Protein AF-A0A9D7Y7W2-F1 (afdb_monomer_lite)

Foldseek 3Di:
DPPVVVVVVVVPPPPDPDPPVVVVVVVVVPDDQPPPPDDPPQPPDDDPDSDGLVPDALVRLLVVLVVCLVVVVLVSSLNSLSVSCVVVVNDDALVSLQSNLLSCLQVVVQVSSLVSLVCCLPVVLQQPLVCQVPDPSCPSNCPPPCNVVSSVSSPVSVVVVVVVVVVVVPPPPDDD

pLDDT: mean 75.77, std 24.52, range [31.77, 98.38]

Secondary structure (DSSP, 8-state):
--SHHHHHHHTSS--STTTHHHHHHHHHHH-PPP-------TT---SSS---GGG--HHHHHHHHHHHHHTT-HHHHHHHHHHHHHHTTT---HHHHHHHHHHHHHTT-HHHHHHHHHHHHHTS----HHHHHT-GGGGGGTTSHHHHHHHHHHHHHHHHHHHHHHHHHTS-S---

Structure (mmCIF, N/CA/C/O backbone):
data_AF-A0A9D7Y7W2-F1
#
_entry.id   AF-A0A9D7Y7W2-F1
#
loop_
_atom_site.group_PDB
_atom_site.id
_atom_site.type_symbol
_atom_site.label_atom_id
_atom_site.label_alt_id
_atom_site.label_comp_id
_atom_site.label_asym_id
_atom_site.label_entity_id
_atom_site.label_seq_id
_atom_site.pdbx_PDB_ins_code
_atom_site.Cartn_x
_atom_site.Cartn_y
_atom_site.Cartn_z
_atom_site.occupancy
_atom_site.B_iso_or_equiv
_atom_site.auth_seq_id
_atom_site.auth_comp_id
_atom_site.auth_asym_id
_atom_site.auth_atom_id
_atom_site.pdbx_PDB_model_num
ATOM 1 N N . MET A 1 1 ? -19.500 -42.768 21.688 1.00 55.09 1 MET A N 1
ATOM 2 C CA . MET A 1 1 ? -20.021 -41.492 22.238 1.00 55.09 1 MET A CA 1
ATOM 3 C C . MET A 1 1 ? -19.070 -40.795 23.234 1.00 55.09 1 MET A C 1
ATOM 5 O O . MET A 1 1 ? -19.532 -40.032 24.068 1.00 55.09 1 MET A O 1
ATOM 9 N N . LYS A 1 2 ? -17.741 -41.000 23.143 1.00 47.97 2 LYS A N 1
ATOM 10 C CA . LYS A 1 2 ? -16.735 -40.302 23.980 1.00 47.97 2 LYS A CA 1
ATOM 11 C C . LYS A 1 2 ? -15.786 -39.384 23.188 1.00 47.97 2 LYS A C 1
ATOM 13 O O . LYS A 1 2 ? -15.006 -38.661 23.787 1.00 47.97 2 LYS A O 1
ATOM 18 N N . THR A 1 3 ? -15.891 -39.355 21.859 1.00 45.31 3 THR A N 1
ATOM 19 C CA . THR A 1 3 ? -14.976 -38.582 20.998 1.00 45.31 3 THR A CA 1
ATOM 20 C C . THR A 1 3 ? -15.481 -37.167 20.694 1.00 45.31 3 THR A C 1
ATOM 22 O O . THR A 1 3 ? -14.676 -36.264 20.503 1.00 45.31 3 THR A O 1
ATOM 25 N N . LEU A 1 4 ? -16.800 -36.924 20.729 1.00 41.62 4 LEU A N 1
ATOM 26 C CA . LEU A 1 4 ? -17.350 -35.581 20.485 1.00 41.62 4 LEU A CA 1
ATOM 27 C C . LEU A 1 4 ? -17.162 -34.605 21.660 1.00 41.62 4 LEU A C 1
ATOM 29 O O . LEU A 1 4 ? -17.208 -33.398 21.448 1.00 41.62 4 LEU A O 1
ATOM 33 N N . LEU A 1 5 ? -16.899 -35.091 22.879 1.00 41.06 5 LEU A N 1
ATOM 34 C CA . LEU A 1 5 ? -16.734 -34.217 24.047 1.00 41.06 5 LEU A CA 1
ATOM 35 C C . LEU A 1 5 ? -15.344 -33.551 24.114 1.00 41.06 5 LEU A C 1
ATOM 37 O O . LEU A 1 5 ? -15.194 -32.502 24.730 1.00 41.06 5 LEU A O 1
ATOM 41 N N . ILE A 1 6 ? -14.332 -34.121 23.447 1.00 43.28 6 ILE A N 1
ATOM 42 C CA . ILE A 1 6 ? -12.951 -33.596 23.452 1.00 43.28 6 ILE A CA 1
ATOM 43 C C . ILE A 1 6 ? -12.782 -32.433 22.459 1.00 43.28 6 ILE A C 1
ATOM 45 O O . ILE A 1 6 ? -11.954 -31.546 22.666 1.00 43.28 6 ILE A O 1
ATOM 49 N N . ILE A 1 7 ? -13.600 -32.384 21.404 1.00 42.84 7 ILE A N 1
ATOM 50 C CA . ILE A 1 7 ? -13.532 -31.305 20.407 1.00 42.84 7 ILE A CA 1
ATOM 51 C C . ILE A 1 7 ? -14.179 -30.020 20.947 1.00 42.84 7 ILE A C 1
ATOM 53 O O . ILE A 1 7 ? -13.675 -28.929 20.697 1.00 42.84 7 ILE A O 1
ATOM 57 N N . VAL A 1 8 ? -15.233 -30.130 21.762 1.00 42.94 8 VAL A N 1
ATOM 58 C CA . VAL A 1 8 ? -15.934 -28.953 22.305 1.00 42.94 8 VAL A CA 1
ATOM 59 C C . VAL A 1 8 ? -15.153 -28.282 23.447 1.00 42.94 8 VAL A C 1
ATOM 61 O O . VAL A 1 8 ? -15.210 -27.063 23.584 1.00 42.94 8 VAL A O 1
ATOM 64 N N . LEU A 1 9 ? -14.335 -29.021 24.209 1.00 38.34 9 LEU A N 1
ATOM 65 C CA . LEU A 1 9 ? -13.496 -28.422 25.261 1.00 38.34 9 LEU A CA 1
ATOM 66 C C . LEU A 1 9 ? -12.268 -27.659 24.730 1.00 38.34 9 LEU A C 1
ATOM 68 O O . LEU A 1 9 ? -11.826 -26.715 25.380 1.00 38.34 9 LEU A O 1
ATOM 72 N N . ASN A 1 10 ? -11.755 -27.985 23.539 1.00 38.41 10 ASN A N 1
ATOM 73 C CA . ASN A 1 10 ? -10.641 -27.235 22.936 1.00 38.41 10 ASN A CA 1
ATOM 74 C C . ASN A 1 10 ? -11.064 -25.891 22.315 1.00 38.41 10 ASN A C 1
ATOM 76 O O . ASN A 1 10 ? -10.216 -25.040 22.060 1.00 38.41 10 ASN A O 1
ATOM 80 N N . LEU A 1 11 ? -12.365 -25.666 22.113 1.00 42.09 11 LEU A N 1
ATOM 81 C CA . LEU A 1 11 ? -12.904 -24.403 21.598 1.00 42.09 11 LEU A CA 1
ATOM 82 C C . LEU A 1 11 ? -13.224 -23.372 22.695 1.00 42.09 11 LEU A C 1
ATOM 84 O O . LEU A 1 11 ? -13.474 -22.215 22.373 1.00 42.09 11 LEU A O 1
ATOM 88 N N . LEU A 1 12 ? -13.165 -23.751 23.977 1.00 39.34 12 LEU A N 1
ATOM 89 C CA . LEU A 1 12 ? -13.544 -22.885 25.105 1.00 39.34 12 LEU A CA 1
ATOM 90 C C . LEU A 1 12 ? -12.370 -22.372 25.961 1.00 39.34 12 LEU A C 1
ATOM 92 O O . LEU A 1 12 ? -12.602 -21.626 26.905 1.00 39.34 12 LEU A O 1
ATOM 96 N N . ILE A 1 13 ? -11.114 -22.694 25.623 1.00 40.75 13 ILE A N 1
ATOM 97 C CA . ILE A 1 13 ? -9.929 -22.162 26.337 1.00 40.75 13 ILE A CA 1
ATOM 98 C C . ILE A 1 13 ? -9.235 -21.021 25.558 1.00 40.75 13 ILE A C 1
ATOM 100 O O . ILE A 1 13 ? -8.407 -20.300 26.107 1.00 40.75 13 ILE A O 1
ATOM 104 N N . TYR A 1 14 ? -9.627 -20.748 24.309 1.00 36.97 14 TYR A N 1
ATOM 105 C CA . TYR A 1 14 ? -9.029 -19.672 23.498 1.00 36.97 14 TYR A CA 1
ATOM 106 C C . TYR A 1 14 ? -9.721 -18.303 23.614 1.00 36.97 14 TYR A C 1
ATOM 108 O O . TYR A 1 14 ? -9.550 -17.434 22.760 1.00 36.97 14 TYR A O 1
ATOM 116 N N . THR A 1 15 ? -10.451 -18.064 24.702 1.00 49.41 15 THR A N 1
ATOM 117 C CA . THR A 1 15 ? -10.868 -16.717 25.111 1.00 49.41 15 THR A CA 1
ATOM 118 C C . THR A 1 15 ? -10.032 -16.257 26.300 1.00 49.41 15 THR A C 1
ATOM 120 O O . THR A 1 15 ? -10.498 -16.208 27.435 1.00 49.41 15 THR A O 1
ATOM 123 N N . SER A 1 16 ? -8.777 -15.894 26.041 1.00 36.03 16 SER A N 1
ATOM 124 C CA . SER A 1 16 ? -8.040 -14.970 26.901 1.00 36.03 16 SER A CA 1
ATOM 125 C C . SER A 1 16 ? -7.268 -13.981 26.028 1.00 36.03 16 SER A C 1
ATOM 127 O O . SER A 1 16 ? -6.748 -14.301 24.957 1.00 36.03 16 SER A O 1
ATOM 129 N N . ALA A 1 17 ? -7.324 -12.717 26.426 1.00 41.84 17 ALA A N 1
ATOM 130 C CA . ALA A 1 17 ? -6.912 -11.568 25.642 1.00 41.84 17 ALA A CA 1
ATOM 131 C C . ALA A 1 17 ? -5.411 -11.609 25.295 1.00 41.84 17 ALA A C 1
ATOM 133 O O . ALA A 1 17 ? -4.574 -11.287 26.128 1.00 41.84 17 ALA A O 1
ATOM 134 N N . SER A 1 18 ? -5.070 -12.017 24.066 1.00 42.09 18 SER A N 1
ATOM 135 C CA . SER A 1 18 ? -3.760 -11.790 23.401 1.00 42.09 18 SER A CA 1
ATOM 136 C C . SER A 1 18 ? -3.658 -12.396 21.984 1.00 42.09 18 SER A C 1
ATOM 138 O O . SER A 1 18 ? -2.740 -12.062 21.235 1.00 42.09 18 SER A O 1
ATOM 140 N N . GLY A 1 19 ? -4.612 -13.234 21.559 1.00 34.09 19 GLY A N 1
ATOM 141 C CA . GLY A 1 19 ? -4.511 -14.052 20.335 1.00 34.09 19 GLY A CA 1
ATOM 142 C C . GLY A 1 19 ? -4.548 -13.349 18.966 1.00 34.09 19 GLY A C 1
ATOM 143 O O . GLY A 1 19 ? -4.343 -14.007 17.953 1.00 34.09 19 GLY A O 1
ATOM 144 N N . GLN A 1 20 ? -4.777 -12.035 18.883 1.00 40.31 20 GLN A N 1
ATOM 145 C CA . GLN A 1 20 ? -4.837 -11.322 17.589 1.00 40.31 20 GLN A CA 1
ATOM 146 C C . GLN A 1 20 ? -3.447 -10.891 17.075 1.00 40.31 20 GLN A C 1
ATOM 148 O O . GLN A 1 20 ? -3.266 -10.668 15.881 1.00 40.31 20 GLN A O 1
ATOM 153 N N . HIS A 1 21 ? -2.440 -10.809 17.954 1.00 35.88 21 HIS A N 1
ATOM 154 C CA . HIS A 1 21 ? -1.089 -10.364 17.585 1.00 35.88 21 HIS A CA 1
ATOM 155 C C . HIS A 1 21 ? -0.239 -11.495 16.962 1.00 35.88 21 HIS A C 1
ATOM 157 O O . HIS A 1 21 ? 0.689 -11.216 16.204 1.00 35.88 21 HIS A O 1
ATOM 163 N N . SER A 1 22 ? -0.554 -12.768 17.247 1.00 38.03 22 SER A N 1
ATOM 164 C CA . SER A 1 22 ? 0.224 -13.924 16.767 1.00 38.03 22 SER A CA 1
ATOM 165 C C . SER A 1 22 ? -0.183 -14.401 15.371 1.00 38.03 22 SER A C 1
ATOM 167 O O . SER A 1 22 ? 0.685 -14.790 14.593 1.00 38.03 22 SER A O 1
ATOM 169 N N . LEU A 1 23 ? -1.468 -14.312 15.009 1.00 37.72 23 LEU A N 1
ATOM 170 C CA . LEU A 1 23 ? -1.944 -14.699 13.674 1.00 37.72 23 LEU A CA 1
ATOM 171 C C . LEU 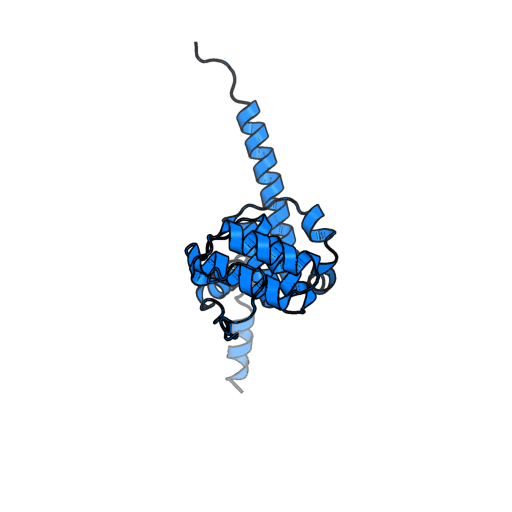A 1 23 ? -1.336 -13.814 12.585 1.00 37.72 23 LEU A C 1
ATOM 173 O O . LEU A 1 23 ? -0.927 -14.302 11.535 1.00 37.72 23 LEU A O 1
ATOM 177 N N . TYR A 1 24 ? -1.211 -12.520 12.871 1.00 35.06 24 TYR A N 1
ATOM 178 C CA . TYR A 1 24 ? -0.641 -11.566 11.936 1.00 35.06 24 TYR A CA 1
ATOM 179 C C . TYR A 1 24 ? 0.882 -11.726 11.790 1.00 35.06 24 TYR A C 1
ATOM 181 O O . TYR A 1 24 ? 1.394 -11.729 10.676 1.00 35.06 24 TYR A O 1
ATOM 189 N N . ARG A 1 25 ? 1.616 -11.955 12.889 1.00 35.19 25 ARG A N 1
ATOM 190 C CA . ARG A 1 25 ? 3.071 -12.180 12.833 1.00 35.19 25 ARG A CA 1
ATOM 191 C C . ARG A 1 25 ? 3.421 -13.471 12.070 1.00 35.19 25 ARG A C 1
ATOM 193 O O . ARG A 1 25 ? 4.278 -13.443 11.195 1.00 35.19 25 ARG A O 1
ATOM 200 N N . ASN A 1 26 ? 2.661 -14.548 12.296 1.00 35.22 26 ASN A N 1
ATOM 201 C CA . ASN A 1 26 ? 2.799 -15.804 11.546 1.00 35.22 26 ASN A CA 1
ATOM 202 C C . ASN A 1 26 ? 2.427 -15.664 10.059 1.00 35.22 26 ASN A C 1
ATOM 204 O O . ASN A 1 26 ? 3.011 -16.345 9.215 1.00 35.22 26 ASN A O 1
ATOM 208 N N . TYR A 1 27 ? 1.484 -14.777 9.718 1.00 37.22 27 TYR A N 1
ATOM 209 C CA . TYR A 1 27 ? 1.165 -14.464 8.325 1.00 37.22 27 TYR A CA 1
ATOM 210 C C . TYR A 1 27 ? 2.351 -13.794 7.624 1.00 37.22 27 TYR A C 1
ATOM 212 O O . TYR A 1 27 ? 2.712 -14.226 6.542 1.00 37.22 27 TYR A O 1
ATOM 220 N N . ILE A 1 28 ? 3.020 -12.815 8.246 1.00 37.81 28 ILE A N 1
ATOM 221 C CA . ILE A 1 28 ? 4.173 -12.115 7.644 1.00 37.81 28 ILE A CA 1
ATOM 222 C C . ILE A 1 28 ? 5.394 -13.032 7.466 1.00 37.81 28 ILE A C 1
ATOM 224 O O . ILE A 1 28 ? 6.084 -12.925 6.451 1.00 37.81 28 ILE A O 1
ATOM 228 N N . ASP A 1 29 ? 5.622 -13.964 8.394 1.00 36.09 29 ASP A N 1
ATOM 229 C CA . ASP A 1 29 ? 6.775 -14.876 8.362 1.00 36.09 29 ASP A CA 1
ATOM 230 C C . ASP A 1 29 ? 6.619 -16.038 7.355 1.00 36.09 29 ASP A C 1
ATOM 232 O O . ASP A 1 29 ? 7.606 -16.665 6.967 1.00 36.09 29 ASP A O 1
ATOM 236 N N . THR A 1 30 ? 5.400 -16.320 6.876 1.00 31.77 30 THR A N 1
ATOM 237 C CA . THR A 1 30 ? 5.120 -17.419 5.926 1.00 31.77 30 THR A CA 1
ATOM 238 C C . THR A 1 30 ? 5.044 -16.984 4.459 1.00 31.77 30 THR A C 1
ATOM 240 O O . THR A 1 30 ? 5.050 -17.834 3.562 1.00 31.77 30 THR A O 1
ATOM 243 N N . ILE A 1 31 ? 5.041 -15.677 4.173 1.00 37.09 31 ILE A N 1
ATOM 244 C CA . ILE A 1 31 ? 4.962 -15.166 2.798 1.00 37.09 31 ILE A CA 1
ATOM 245 C C . ILE A 1 31 ? 6.356 -15.154 2.170 1.00 37.09 31 ILE A C 1
ATOM 247 O O . ILE A 1 31 ? 7.153 -14.232 2.361 1.00 37.09 31 ILE A O 1
ATOM 251 N N . LYS A 1 32 ? 6.645 -16.169 1.349 1.00 33.34 32 LYS A N 1
ATOM 252 C CA . LYS A 1 32 ? 7.726 -16.072 0.358 1.00 33.34 32 LYS A CA 1
ATOM 253 C C . LYS A 1 32 ? 7.461 -14.817 -0.495 1.00 33.34 32 LYS A C 1
ATOM 255 O O . LYS A 1 32 ? 6.306 -14.610 -0.879 1.00 33.34 32 LYS A O 1
ATOM 260 N N . PRO A 1 33 ? 8.467 -13.961 -0.774 1.00 39.28 33 PRO A N 1
ATOM 261 C CA . PRO A 1 33 ? 8.273 -12.772 -1.603 1.00 39.28 33 PRO A CA 1
ATOM 262 C C . PRO A 1 33 ? 7.547 -13.169 -2.888 1.00 39.28 33 PRO A C 1
ATOM 264 O O . PRO A 1 33 ? 7.907 -14.184 -3.484 1.00 39.28 33 PRO A O 1
ATOM 267 N N . TYR A 1 34 ? 6.504 -12.411 -3.257 1.00 36.19 34 TYR A N 1
ATOM 268 C CA . TYR A 1 34 ? 5.660 -12.727 -4.410 1.00 36.19 34 TYR A CA 1
ATOM 269 C C . TYR A 1 34 ? 6.561 -13.057 -5.606 1.00 36.19 34 TYR A C 1
ATOM 271 O O . TYR A 1 34 ? 7.338 -12.187 -6.021 1.00 36.19 34 TYR A O 1
ATOM 279 N N . PRO A 1 35 ? 6.527 -14.298 -6.130 1.00 37.06 35 PRO A N 1
ATOM 280 C CA . PRO A 1 35 ? 7.289 -14.623 -7.312 1.00 37.06 35 PRO A CA 1
ATOM 281 C C . PRO A 1 35 ? 6.696 -13.782 -8.432 1.00 37.06 35 PRO A C 1
ATOM 283 O O . PRO A 1 35 ? 5.529 -13.921 -8.790 1.00 37.06 35 PRO A O 1
ATOM 286 N N . TYR A 1 36 ? 7.502 -12.854 -8.925 1.00 38.22 36 TYR A N 1
ATOM 287 C CA . TYR A 1 36 ? 7.240 -12.103 -10.135 1.00 38.22 36 TYR A CA 1
ATOM 288 C C . TYR A 1 36 ? 6.782 -13.081 -11.237 1.00 38.22 36 TYR A C 1
ATOM 290 O O . TYR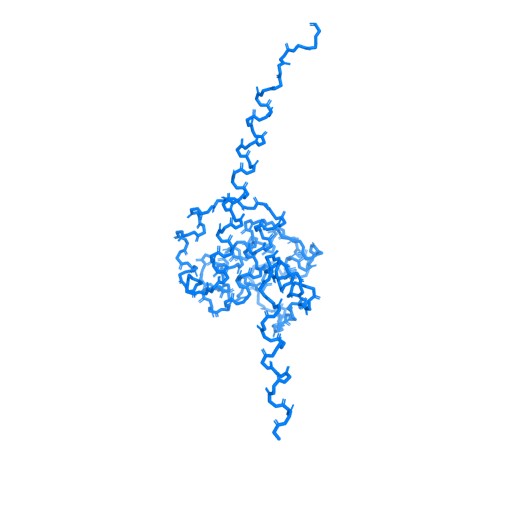 A 1 36 ? 7.572 -13.889 -11.714 1.00 38.22 36 TYR A O 1
ATOM 298 N N . LYS A 1 37 ? 5.480 -13.075 -11.569 1.00 37.09 37 LYS A N 1
ATOM 299 C CA . LYS A 1 37 ? 4.867 -13.974 -12.571 1.00 37.09 37 LYS A CA 1
ATOM 300 C C . LYS A 1 37 ? 4.910 -13.412 -13.996 1.00 37.09 37 LYS A C 1
ATOM 302 O O . LYS A 1 37 ? 4.417 -14.057 -14.914 1.00 37.09 37 LYS A O 1
ATOM 307 N N . GLY A 1 38 ? 5.464 -12.218 -14.190 1.00 36.25 38 GLY A N 1
ATOM 308 C CA . GLY A 1 38 ? 5.721 -11.699 -15.527 1.00 36.25 38 GLY A CA 1
ATOM 309 C C . GLY A 1 38 ? 7.016 -12.290 -16.064 1.00 36.25 38 GLY A C 1
ATOM 310 O O . GLY A 1 38 ? 7.987 -12.423 -15.334 1.00 36.25 38 GLY A O 1
ATOM 311 N N . THR A 1 39 ? 7.090 -12.611 -17.344 1.00 32.25 39 THR A N 1
ATOM 312 C CA . THR A 1 39 ? 8.344 -12.385 -18.050 1.00 32.25 39 THR A CA 1
ATOM 313 C C . THR A 1 39 ? 8.334 -10.897 -18.388 1.00 32.25 39 THR A C 1
ATOM 315 O O . THR A 1 39 ? 7.478 -10.436 -19.143 1.00 32.25 39 THR A O 1
ATOM 318 N N . ILE A 1 40 ? 9.239 -10.094 -17.816 1.00 43.09 40 ILE A N 1
ATOM 319 C CA . ILE A 1 40 ? 9.596 -8.836 -18.483 1.00 43.09 40 ILE A CA 1
ATOM 320 C C . ILE A 1 40 ? 10.340 -9.311 -19.717 1.00 43.09 40 ILE A C 1
ATOM 322 O O . ILE A 1 40 ? 11.548 -9.528 -19.681 1.00 43.09 40 ILE A O 1
ATOM 326 N N . ASN A 1 41 ? 9.601 -9.545 -20.800 1.00 41.53 41 ASN A N 1
ATOM 327 C CA . ASN A 1 41 ? 10.199 -9.546 -22.117 1.00 41.53 41 ASN A CA 1
ATOM 328 C C . ASN A 1 41 ? 10.924 -8.201 -22.165 1.00 41.53 41 ASN A C 1
ATOM 330 O O . ASN A 1 41 ? 10.298 -7.159 -21.948 1.00 41.53 41 ASN A O 1
ATOM 334 N N . ALA A 1 42 ? 12.243 -8.218 -22.330 1.00 43.81 42 ALA A N 1
ATOM 335 C CA . ALA A 1 42 ? 13.111 -7.044 -22.258 1.00 43.81 42 ALA A CA 1
ATOM 336 C C . ALA A 1 42 ? 12.845 -6.013 -23.385 1.00 43.81 42 ALA A C 1
ATOM 338 O O . ALA A 1 42 ? 13.709 -5.210 -23.720 1.00 43.81 42 ALA A O 1
ATOM 339 N N . GLU A 1 43 ? 11.650 -6.041 -23.976 1.00 40.75 43 GLU A N 1
ATOM 340 C CA . GLU A 1 43 ? 11.264 -5.420 -25.235 1.00 40.75 43 GLU A CA 1
ATOM 341 C C . GLU A 1 43 ? 10.112 -4.417 -25.100 1.00 40.75 43 GLU A C 1
ATOM 343 O O . GLU A 1 43 ? 9.754 -3.778 -26.088 1.00 40.75 43 GLU A O 1
ATOM 348 N N . ASN A 1 44 ? 9.570 -4.193 -23.896 1.00 47.62 44 ASN A N 1
ATOM 349 C CA . ASN A 1 44 ? 8.622 -3.098 -23.659 1.00 47.62 44 ASN A CA 1
ATOM 350 C C . ASN A 1 44 ? 9.381 -1.759 -23.587 1.00 47.62 44 ASN A C 1
ATOM 352 O O . ASN A 1 44 ? 9.578 -1.173 -22.521 1.00 47.62 44 ASN A O 1
ATOM 356 N N . ASN A 1 45 ? 9.857 -1.344 -24.764 1.00 50.31 45 ASN A N 1
ATOM 357 C CA . ASN A 1 45 ? 10.641 -0.154 -25.064 1.00 50.31 45 ASN A CA 1
ATOM 358 C C . ASN A 1 45 ? 9.794 1.106 -24.865 1.00 50.31 45 ASN A C 1
ATOM 360 O O . ASN A 1 45 ? 8.969 1.460 -25.706 1.00 50.31 45 ASN A O 1
ATOM 364 N N . VAL A 1 46 ? 10.033 1.796 -23.753 1.00 45.59 46 VAL A N 1
ATOM 365 C CA . VAL A 1 46 ? 9.508 3.136 -23.480 1.00 45.59 46 VAL A CA 1
ATOM 366 C C . VAL A 1 46 ? 10.719 4.041 -23.277 1.00 45.59 46 VAL A C 1
ATOM 368 O O . VAL A 1 46 ? 11.178 4.188 -22.152 1.00 45.59 46 VAL A O 1
ATOM 371 N N . ASP A 1 47 ? 11.332 4.454 -24.389 1.00 47.06 47 ASP A N 1
ATOM 372 C CA . ASP A 1 47 ? 12.218 5.619 -24.586 1.00 47.06 47 ASP A CA 1
ATOM 373 C C . ASP A 1 47 ? 13.138 5.367 -25.795 1.00 47.06 47 ASP A C 1
ATOM 375 O O . ASP A 1 47 ? 13.622 4.258 -26.020 1.00 47.06 47 ASP A O 1
ATOM 379 N N . SER A 1 48 ? 13.398 6.413 -26.583 1.00 42.25 48 SER A N 1
ATOM 380 C CA . SER A 1 48 ? 14.223 6.417 -27.806 1.00 42.25 48 SER A CA 1
ATOM 381 C C . SER A 1 48 ? 15.720 6.138 -27.578 1.00 42.25 48 SER A C 1
ATOM 383 O O . SER A 1 48 ? 16.504 6.139 -28.526 1.00 42.25 48 SER A O 1
ATOM 385 N N . PHE A 1 49 ? 16.121 5.848 -26.338 1.00 48.88 49 PHE A N 1
ATOM 386 C CA . PHE A 1 49 ? 17.464 5.433 -25.952 1.00 48.88 49 PHE A CA 1
ATOM 387 C C . PHE A 1 49 ? 17.351 4.139 -25.133 1.00 48.88 49 PHE A C 1
ATOM 389 O O . PHE A 1 49 ? 16.727 4.109 -24.074 1.00 48.88 49 PHE A O 1
ATOM 396 N N . LYS A 1 50 ? 17.903 3.043 -25.663 1.00 62.19 50 LYS A N 1
ATOM 397 C CA . LYS A 1 50 ? 17.687 1.648 -25.237 1.00 62.19 50 LYS A CA 1
ATOM 398 C C . LYS A 1 50 ? 18.356 1.327 -23.887 1.00 62.19 50 LYS A C 1
ATOM 400 O O . LYS A 1 50 ? 19.303 0.547 -23.829 1.00 62.19 50 LYS A O 1
ATOM 405 N N . ILE A 1 51 ? 17.895 1.944 -22.798 1.00 58.34 51 ILE A N 1
ATOM 406 C CA . ILE A 1 51 ? 18.392 1.677 -21.441 1.00 58.34 51 ILE A CA 1
ATOM 407 C C . ILE A 1 51 ? 17.707 0.410 -20.903 1.00 58.34 51 ILE A C 1
ATOM 409 O O . ILE A 1 51 ? 16.477 0.393 -20.783 1.00 58.34 51 ILE A O 1
ATOM 413 N N . PRO A 1 52 ? 18.456 -0.656 -20.559 1.00 76.69 52 PRO A N 1
ATOM 414 C CA . PRO A 1 52 ? 17.853 -1.873 -20.035 1.00 76.69 52 PRO A CA 1
ATOM 415 C C . PRO A 1 52 ? 17.211 -1.615 -18.666 1.00 76.69 52 PRO A C 1
ATOM 417 O O . PRO A 1 52 ? 17.788 -0.959 -17.805 1.00 76.69 52 PRO A O 1
ATOM 420 N N . ILE A 1 53 ? 16.024 -2.184 -18.420 1.00 77.88 53 ILE A N 1
ATOM 421 C CA . ILE A 1 53 ? 15.300 -2.019 -17.141 1.00 77.88 53 ILE A CA 1
ATOM 422 C C . ILE A 1 53 ? 16.181 -2.414 -15.942 1.00 77.88 53 ILE A C 1
ATOM 424 O O . ILE A 1 53 ? 16.104 -1.805 -14.875 1.00 77.88 53 ILE A O 1
ATOM 428 N N . SER A 1 54 ? 17.068 -3.393 -16.132 1.00 82.62 54 SER A N 1
ATOM 429 C CA . SER A 1 54 ? 18.005 -3.859 -15.112 1.00 82.62 54 SER A CA 1
ATOM 430 C C . SER A 1 54 ? 19.061 -2.835 -14.701 1.00 82.62 54 SER A C 1
ATOM 432 O O . SER A 1 54 ? 19.530 -2.905 -13.563 1.00 82.62 54 SER A O 1
ATOM 434 N N . SER A 1 55 ? 19.414 -1.865 -15.550 1.00 86.56 55 SER A N 1
ATOM 435 C CA . SER A 1 55 ? 20.377 -0.812 -15.203 1.00 86.56 55 SER A CA 1
ATOM 436 C C . SER A 1 55 ? 19.740 0.383 -14.498 1.00 86.56 55 SER A C 1
ATOM 438 O O . SER A 1 55 ? 20.463 1.197 -13.935 1.00 86.56 55 SER A O 1
ATOM 440 N N . LEU A 1 56 ? 18.408 0.481 -14.479 1.00 88.19 56 LEU A N 1
ATOM 441 C CA . LEU A 1 56 ? 17.705 1.594 -13.844 1.00 88.19 56 LEU A CA 1
ATOM 442 C C . LEU A 1 56 ? 17.887 1.576 -12.324 1.00 88.19 56 LEU A C 1
ATOM 444 O O . LEU A 1 56 ? 17.863 0.523 -11.670 1.00 88.19 56 LEU A O 1
ATOM 448 N N . SER A 1 57 ? 18.041 2.762 -11.753 1.00 94.00 57 SER A N 1
ATOM 449 C CA . SER A 1 57 ? 18.032 2.999 -10.317 1.00 94.00 57 SER A CA 1
ATOM 450 C C . SER A 1 57 ? 16.637 2.793 -9.720 1.00 94.00 57 SER A C 1
ATOM 452 O O . SER A 1 57 ? 15.618 2.794 -10.412 1.00 94.00 57 SER A O 1
ATOM 454 N N . TYR A 1 58 ? 16.575 2.668 -8.392 1.00 93.75 58 TYR A N 1
ATOM 455 C CA . TYR A 1 58 ? 15.307 2.634 -7.657 1.00 93.75 58 TYR A CA 1
ATOM 456 C C . TYR A 1 58 ? 14.410 3.837 -7.992 1.00 93.75 58 TYR A C 1
ATOM 458 O O . TYR A 1 58 ? 13.204 3.671 -8.171 1.00 93.75 58 TYR A O 1
ATOM 466 N N . SER A 1 59 ? 15.001 5.035 -8.085 1.00 94.69 59 SER A N 1
ATOM 467 C CA . SER A 1 59 ? 14.272 6.276 -8.361 1.00 94.69 59 SER A CA 1
ATOM 468 C C . SER A 1 59 ? 13.647 6.253 -9.756 1.00 94.69 59 SER A C 1
ATOM 470 O O . SER A 1 59 ? 12.452 6.489 -9.892 1.00 94.69 59 SER A O 1
ATOM 472 N N . GLU A 1 60 ? 14.412 5.876 -10.783 1.00 93.44 60 GLU A N 1
ATOM 473 C CA . GLU A 1 60 ? 13.916 5.787 -12.164 1.00 93.44 60 GLU A CA 1
ATOM 474 C C . GLU A 1 60 ? 12.809 4.739 -12.311 1.00 93.44 60 GLU A C 1
ATOM 476 O O . GLU A 1 60 ? 11.794 4.994 -12.960 1.00 93.44 60 GLU A O 1
ATOM 481 N N . LEU A 1 61 ? 12.966 3.578 -11.665 1.00 92.81 61 LEU A N 1
ATOM 482 C CA . LEU A 1 61 ? 11.940 2.535 -11.655 1.00 92.81 61 LEU A CA 1
ATOM 483 C C . LEU A 1 61 ? 10.647 3.018 -10.990 1.00 92.81 61 LEU A C 1
ATOM 485 O O . LEU A 1 61 ? 9.567 2.798 -11.534 1.00 92.81 61 LEU A O 1
ATOM 489 N N . CYS A 1 62 ? 10.741 3.707 -9.850 1.00 95.31 62 CYS A N 1
ATOM 490 C CA . CYS A 1 62 ? 9.568 4.255 -9.167 1.00 95.31 62 CYS A CA 1
ATOM 491 C C . CYS A 1 62 ? 8.916 5.396 -9.960 1.00 95.31 62 CYS A C 1
ATOM 493 O O . CYS A 1 62 ? 7.693 5.450 -10.022 1.00 95.31 62 CYS A O 1
ATOM 495 N N . SER A 1 63 ? 9.697 6.257 -10.618 1.00 95.06 63 SER A N 1
ATOM 496 C CA . SER A 1 63 ? 9.170 7.309 -11.498 1.00 95.06 63 SER A CA 1
ATOM 497 C C . SER A 1 63 ? 8.381 6.721 -12.667 1.00 95.06 63 SER A C 1
ATOM 499 O O . SER A 1 63 ? 7.268 7.162 -12.941 1.00 95.06 63 SER A O 1
ATOM 501 N N . ARG A 1 64 ? 8.902 5.667 -13.311 1.00 93.06 64 ARG A N 1
ATOM 502 C CA . ARG A 1 64 ? 8.171 4.941 -14.363 1.00 93.06 64 ARG A CA 1
ATOM 503 C C . ARG A 1 64 ? 6.915 4.265 -13.814 1.00 93.06 64 ARG A C 1
ATOM 505 O O . ARG A 1 64 ? 5.864 4.339 -14.448 1.00 93.06 64 ARG A O 1
ATOM 512 N N . ALA A 1 65 ? 6.992 3.656 -12.629 1.00 92.75 65 ALA A N 1
ATOM 513 C CA . ALA A 1 65 ? 5.829 3.070 -11.965 1.00 92.75 65 ALA A CA 1
ATOM 514 C C . ALA A 1 65 ? 4.730 4.110 -11.690 1.00 92.75 65 ALA A C 1
ATOM 516 O O . ALA A 1 65 ? 3.560 3.843 -11.972 1.00 92.75 65 ALA A O 1
ATOM 517 N N . ASP A 1 66 ? 5.100 5.296 -11.198 1.00 93.31 66 ASP A N 1
ATOM 518 C CA . ASP A 1 66 ? 4.189 6.423 -10.975 1.00 93.31 66 ASP A CA 1
ATOM 519 C C . ASP A 1 66 ? 3.554 6.885 -12.305 1.00 93.31 66 ASP A C 1
ATOM 521 O O . ASP A 1 66 ? 2.344 7.111 -12.364 1.00 93.31 66 ASP A O 1
ATOM 525 N N . SER A 1 67 ? 4.316 6.952 -13.405 1.00 94.19 67 SER A N 1
ATOM 526 C CA . SER A 1 67 ? 3.764 7.255 -14.737 1.00 94.19 67 SER A CA 1
ATOM 527 C C . SER A 1 67 ? 2.725 6.223 -15.191 1.00 94.19 67 SER A C 1
ATOM 529 O O . SER A 1 67 ? 1.651 6.602 -15.661 1.00 94.19 67 SER A O 1
ATOM 531 N N . PHE A 1 68 ? 2.999 4.926 -15.016 1.00 92.50 68 PHE A N 1
ATOM 532 C CA . PHE A 1 68 ? 2.035 3.868 -15.333 1.00 92.50 68 PHE A CA 1
ATOM 533 C C . PHE A 1 68 ? 0.790 3.928 -14.444 1.00 92.50 68 PHE A C 1
ATOM 535 O O . PHE A 1 68 ? -0.322 3.765 -14.947 1.00 92.50 68 PHE A O 1
ATOM 542 N N . TYR A 1 69 ? 0.952 4.227 -13.154 1.00 91.12 69 TYR A N 1
ATOM 543 C CA . TYR A 1 69 ? -0.166 4.417 -12.230 1.00 91.12 69 TYR A CA 1
ATOM 544 C C . TYR A 1 69 ? -1.089 5.550 -12.690 1.00 91.12 69 TYR A C 1
ATOM 546 O O . TYR A 1 69 ? -2.299 5.353 -12.808 1.00 91.12 69 TYR A O 1
ATOM 554 N N . ASN A 1 70 ? -0.517 6.707 -13.037 1.00 91.44 70 ASN A N 1
ATOM 555 C CA . ASN A 1 70 ? -1.270 7.861 -13.535 1.00 91.44 70 ASN A CA 1
ATOM 556 C C . ASN A 1 70 ? -1.997 7.554 -14.854 1.00 91.44 70 ASN A C 1
ATOM 558 O O . ASN A 1 70 ? -3.113 8.020 -15.075 1.00 91.44 70 ASN A O 1
ATOM 562 N N . ALA A 1 71 ? -1.401 6.713 -15.703 1.00 92.81 71 ALA A N 1
ATOM 563 C CA . ALA A 1 71 ? -2.018 6.207 -16.927 1.00 92.81 71 ALA A CA 1
ATOM 564 C C . ALA A 1 71 ? -3.033 5.065 -16.694 1.00 92.81 71 ALA A C 1
ATOM 566 O O . ALA A 1 71 ? -3.547 4.508 -17.664 1.00 92.81 71 ALA A O 1
ATOM 567 N N . LYS A 1 72 ? -3.317 4.693 -15.435 1.00 93.00 72 LYS A N 1
ATOM 568 C CA . LYS A 1 72 ? -4.180 3.564 -15.026 1.00 93.00 72 LYS A CA 1
ATOM 569 C C . LYS A 1 72 ? -3.717 2.192 -15.539 1.00 93.00 72 LYS A C 1
ATOM 571 O O . LYS A 1 72 ? -4.494 1.241 -15.600 1.00 93.00 72 LYS A O 1
ATOM 576 N N . LYS A 1 73 ? -2.434 2.073 -15.875 1.00 90.56 73 LYS A N 1
ATOM 577 C CA . LYS A 1 73 ? -1.753 0.838 -16.279 1.00 90.56 73 LYS A CA 1
ATOM 578 C C . LYS A 1 73 ? -1.206 0.130 -15.039 1.00 90.56 73 LYS A C 1
ATOM 580 O O . LYS A 1 73 ? -0.014 0.172 -14.731 1.00 90.56 73 LYS A O 1
ATOM 585 N N . TYR A 1 74 ? -2.119 -0.427 -14.243 1.00 92.62 74 TYR A N 1
ATOM 586 C CA . TYR A 1 74 ? -1.808 -0.898 -12.889 1.00 92.62 74 TYR A CA 1
ATOM 587 C C . TYR A 1 74 ? -0.853 -2.096 -12.863 1.00 92.62 74 TYR A C 1
ATOM 589 O O . TYR A 1 74 ? -0.007 -2.166 -11.976 1.00 92.62 74 TYR A O 1
ATOM 597 N N . ILE A 1 75 ? -0.938 -3.007 -13.838 1.00 92.75 75 ILE A N 1
ATOM 598 C CA . ILE A 1 75 ? -0.053 -4.181 -13.921 1.00 92.75 75 ILE A CA 1
ATOM 599 C C . ILE A 1 75 ? 1.389 -3.736 -14.183 1.00 92.75 75 ILE A C 1
ATOM 601 O O . ILE A 1 75 ? 2.323 -4.184 -13.518 1.00 92.75 75 ILE A O 1
ATOM 605 N N . GLU A 1 76 ? 1.582 -2.815 -15.121 1.00 90.56 76 GLU A N 1
ATOM 606 C CA . GLU A 1 76 ? 2.884 -2.247 -15.444 1.00 90.56 76 GLU A CA 1
ATOM 607 C C . GLU A 1 76 ? 3.447 -1.475 -14.250 1.00 90.56 76 GLU A C 1
ATOM 609 O O . GLU A 1 76 ? 4.601 -1.686 -13.878 1.00 90.56 76 GLU A O 1
ATOM 614 N N . SER A 1 77 ? 2.623 -0.663 -13.584 1.00 93.38 77 SER A N 1
ATOM 615 C CA . SER A 1 77 ? 3.021 0.039 -12.360 1.00 93.38 77 SER A CA 1
ATOM 616 C C . SER A 1 77 ? 3.489 -0.930 -11.265 1.00 93.38 77 SER A C 1
ATOM 618 O O . SER A 1 77 ? 4.582 -0.761 -10.716 1.00 93.38 77 SER A O 1
ATOM 620 N N . ILE A 1 78 ? 2.726 -2.001 -11.008 1.00 94.81 78 ILE A N 1
ATOM 621 C CA . ILE A 1 78 ? 3.092 -3.066 -10.061 1.00 94.81 78 ILE A CA 1
ATOM 622 C C . ILE A 1 78 ? 4.448 -3.668 -10.419 1.00 94.81 78 ILE A C 1
ATOM 624 O O . ILE A 1 78 ? 5.312 -3.776 -9.549 1.00 94.81 78 ILE A O 1
ATOM 628 N N . ASN A 1 79 ? 4.658 -4.026 -11.687 1.00 91.19 79 ASN A N 1
ATOM 629 C CA . ASN A 1 79 ? 5.899 -4.653 -12.138 1.00 91.19 79 ASN A CA 1
ATOM 630 C C . ASN A 1 79 ? 7.117 -3.760 -11.867 1.00 91.19 79 ASN A C 1
ATOM 632 O O . ASN A 1 79 ? 8.119 -4.236 -11.329 1.00 91.19 79 ASN A O 1
ATOM 636 N N . PHE A 1 80 ? 7.020 -2.464 -12.173 1.00 92.69 80 PHE A N 1
ATOM 637 C CA . PHE A 1 80 ? 8.104 -1.517 -11.915 1.00 92.69 80 PHE A CA 1
ATOM 638 C C . PHE A 1 80 ? 8.350 -1.297 -10.416 1.00 92.69 80 PHE A C 1
ATOM 640 O O . PHE A 1 80 ? 9.506 -1.305 -9.993 1.00 92.69 80 PHE A O 1
ATOM 647 N N . PHE A 1 81 ? 7.306 -1.174 -9.589 1.00 95.38 81 PHE A N 1
ATOM 648 C CA . PHE A 1 81 ? 7.475 -1.048 -8.136 1.00 95.38 81 PHE A CA 1
ATOM 649 C C . PHE A 1 81 ? 8.078 -2.299 -7.498 1.00 95.38 81 PHE A C 1
ATOM 651 O O . PHE A 1 81 ? 9.010 -2.193 -6.702 1.00 95.38 81 PHE A O 1
ATOM 658 N N . VAL A 1 82 ? 7.574 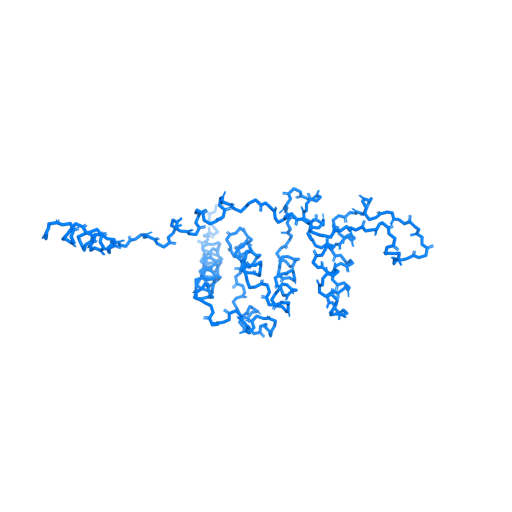-3.488 -7.839 1.00 94.25 82 VAL A N 1
ATOM 659 C CA . VAL A 1 82 ? 8.089 -4.760 -7.308 1.00 94.25 82 VAL A CA 1
ATOM 660 C C . VAL A 1 82 ? 9.558 -4.929 -7.682 1.00 94.25 82 VAL A C 1
ATOM 662 O O . VAL A 1 82 ? 10.365 -5.292 -6.824 1.00 94.25 82 VAL A O 1
ATOM 665 N N . TYR A 1 83 ? 9.925 -4.593 -8.921 1.00 91.06 83 TYR A N 1
ATOM 666 C CA . TYR A 1 83 ? 11.315 -4.631 -9.362 1.00 91.06 83 TYR A CA 1
ATOM 667 C C . TYR A 1 83 ? 12.190 -3.578 -8.662 1.00 91.06 83 TYR A C 1
ATOM 669 O O . TYR A 1 83 ? 13.303 -3.880 -8.233 1.00 91.06 83 TYR A O 1
ATOM 677 N N . ALA A 1 84 ? 11.685 -2.357 -8.458 1.00 92.56 84 ALA A N 1
ATOM 678 C CA . ALA A 1 84 ? 12.389 -1.337 -7.681 1.00 92.56 84 ALA A CA 1
ATOM 679 C C . ALA A 1 84 ? 12.673 -1.820 -6.254 1.00 92.56 84 ALA A C 1
ATOM 681 O O . ALA A 1 84 ? 13.785 -1.674 -5.745 1.00 92.56 84 ALA A O 1
ATOM 682 N N . PHE A 1 85 ? 11.674 -2.420 -5.607 1.00 93.25 85 PHE A N 1
ATOM 683 C CA . PHE A 1 85 ? 11.796 -2.883 -4.230 1.00 93.25 85 PHE A CA 1
ATOM 684 C C . PHE A 1 85 ? 12.768 -4.052 -4.136 1.00 93.25 85 PHE A C 1
ATOM 686 O O . PHE A 1 85 ? 13.605 -4.044 -3.237 1.00 93.25 85 PHE A O 1
ATOM 693 N N . SER A 1 86 ? 12.725 -5.010 -5.066 1.00 89.88 86 SER A N 1
ATOM 694 C CA . SER A 1 86 ? 13.657 -6.143 -5.066 1.00 89.88 86 SER A CA 1
ATOM 695 C C . SER A 1 86 ? 15.112 -5.685 -5.214 1.00 89.88 86 SER A C 1
ATOM 697 O O . SER A 1 86 ? 15.959 -6.117 -4.431 1.00 89.88 86 SER A O 1
ATOM 699 N N . LYS A 1 87 ? 15.396 -4.719 -6.104 1.00 87.38 87 LYS A N 1
ATOM 700 C CA . LYS A 1 87 ? 16.731 -4.100 -6.241 1.00 87.38 87 LYS A CA 1
ATOM 701 C C . LYS A 1 87 ? 17.195 -3.355 -4.990 1.00 87.38 87 LYS A C 1
ATOM 703 O O . LYS A 1 87 ? 18.392 -3.170 -4.801 1.00 87.38 87 LYS A O 1
ATOM 708 N N . ASN A 1 88 ? 16.268 -2.939 -4.136 1.00 90.19 88 ASN A N 1
ATOM 709 C CA . ASN A 1 88 ? 16.551 -2.204 -2.909 1.00 90.19 88 ASN A CA 1
ATOM 710 C C . ASN A 1 88 ? 16.417 -3.089 -1.655 1.00 90.19 88 ASN A C 1
ATOM 712 O O . ASN A 1 88 ? 15.986 -2.628 -0.597 1.00 90.19 88 ASN A O 1
ATOM 716 N N . GLY A 1 89 ? 16.716 -4.390 -1.764 1.00 87.06 89 GLY A N 1
ATOM 717 C CA . GLY A 1 89 ? 16.646 -5.325 -0.633 1.00 87.06 89 GLY A CA 1
ATOM 718 C C . GLY A 1 89 ? 15.234 -5.458 -0.058 1.00 87.06 89 GLY A C 1
ATOM 719 O O . GLY A 1 89 ? 15.051 -5.499 1.157 1.00 87.06 89 GLY A O 1
ATOM 720 N N . ASN A 1 90 ? 14.226 -5.442 -0.931 1.00 87.94 90 ASN A N 1
ATOM 721 C CA . ASN A 1 90 ? 12.800 -5.384 -0.610 1.00 87.94 90 ASN A CA 1
ATOM 722 C C . ASN A 1 90 ? 12.364 -4.144 0.182 1.00 87.94 90 ASN A C 1
ATOM 724 O O . ASN A 1 90 ? 11.256 -4.138 0.726 1.00 87.94 90 ASN A O 1
ATOM 728 N N . LYS A 1 91 ? 13.175 -3.078 0.230 1.00 88.81 91 LYS A N 1
ATOM 729 C CA . LYS A 1 91 ? 12.818 -1.791 0.840 1.00 88.81 91 LYS A CA 1
ATOM 730 C C . LYS A 1 91 ? 12.125 -0.890 -0.181 1.00 88.81 91 LYS A C 1
ATOM 732 O O . LYS A 1 91 ? 12.490 -0.825 -1.350 1.00 88.81 91 LYS A O 1
ATOM 737 N N . GLY A 1 92 ? 11.124 -0.162 0.294 1.00 91.88 92 GLY A N 1
ATOM 738 C CA . GLY A 1 92 ? 10.339 0.771 -0.501 1.00 91.88 92 GLY A CA 1
ATOM 739 C C . GLY A 1 92 ? 9.878 1.915 0.385 1.00 91.88 92 GLY A C 1
ATOM 740 O O . GLY A 1 92 ? 9.504 1.686 1.538 1.00 91.88 92 GLY A O 1
ATOM 741 N N . MET A 1 93 ? 9.935 3.133 -0.146 1.00 94.38 93 MET A N 1
ATOM 742 C CA . MET A 1 93 ? 9.436 4.336 0.516 1.00 94.38 93 MET A CA 1
ATOM 743 C C . MET A 1 93 ? 7.931 4.215 0.760 1.00 94.38 93 MET A C 1
ATOM 745 O O . MET A 1 93 ? 7.217 3.592 -0.029 1.00 94.38 93 MET A O 1
ATOM 749 N N . VAL A 1 94 ? 7.445 4.859 1.822 1.00 96.06 94 VAL A N 1
ATOM 750 C CA . VAL A 1 94 ? 6.024 4.837 2.207 1.00 96.06 94 VAL A CA 1
ATOM 751 C C . VAL A 1 94 ? 5.116 5.231 1.040 1.00 96.06 94 VAL A C 1
ATOM 753 O O . VAL A 1 94 ? 4.200 4.480 0.719 1.00 96.06 94 VAL A O 1
ATOM 756 N N . LYS A 1 95 ? 5.432 6.329 0.339 1.00 96.25 95 LYS A N 1
ATOM 757 C CA . LYS A 1 95 ? 4.696 6.778 -0.856 1.00 96.25 95 LYS A CA 1
ATOM 758 C C . LYS A 1 95 ? 4.594 5.683 -1.927 1.00 96.25 95 LYS A C 1
ATOM 760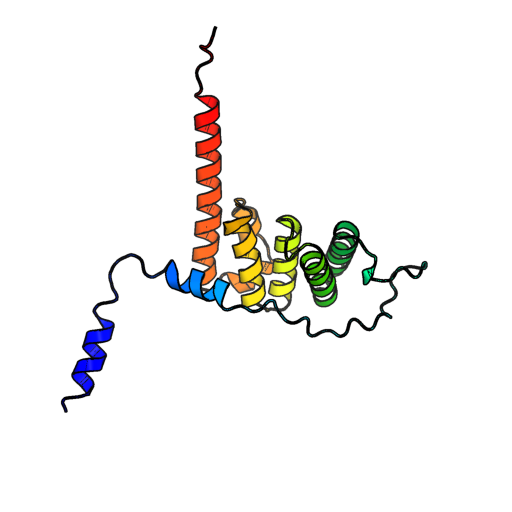 O O . LYS A 1 95 ? 3.520 5.434 -2.455 1.00 96.25 95 LYS A O 1
ATOM 765 N N . HIS A 1 96 ? 5.698 5.006 -2.240 1.00 97.44 96 HIS A N 1
ATOM 766 C CA . HIS A 1 96 ? 5.724 4.014 -3.321 1.00 97.44 96 HIS A CA 1
ATOM 767 C C . HIS A 1 96 ? 4.963 2.742 -2.941 1.00 97.44 96 HIS A C 1
ATOM 769 O O . HIS A 1 96 ? 4.277 2.156 -3.770 1.00 97.44 96 HIS A O 1
ATOM 775 N N . ARG A 1 97 ? 5.036 2.319 -1.673 1.00 97.50 97 ARG A N 1
ATOM 776 C CA . ARG A 1 97 ? 4.224 1.199 -1.177 1.00 97.50 97 ARG A CA 1
ATOM 777 C C . ARG A 1 97 ? 2.740 1.532 -1.135 1.00 97.50 97 ARG A C 1
ATOM 779 O O . ARG A 1 97 ? 1.938 0.660 -1.442 1.00 97.50 97 ARG A O 1
ATOM 786 N N . TYR A 1 98 ? 2.393 2.767 -0.783 1.00 98.12 98 TYR A N 1
ATOM 787 C CA . TYR A 1 98 ? 1.020 3.256 -0.842 1.00 98.12 98 TYR A CA 1
ATOM 788 C C . TYR A 1 98 ? 0.480 3.184 -2.279 1.00 98.12 98 TYR A C 1
ATOM 790 O O . TYR A 1 98 ? -0.535 2.537 -2.514 1.00 98.12 98 TYR A O 1
ATOM 798 N N . ASN A 1 99 ? 1.212 3.727 -3.258 1.00 97.31 99 ASN A N 1
ATOM 799 C CA . ASN A 1 99 ? 0.823 3.658 -4.673 1.00 97.31 99 ASN A CA 1
ATOM 800 C C . ASN A 1 99 ? 0.729 2.209 -5.179 1.00 97.31 99 ASN A C 1
ATOM 802 O O . ASN A 1 99 ? -0.213 1.857 -5.891 1.00 97.31 99 ASN A O 1
ATOM 806 N N . LEU A 1 100 ? 1.660 1.340 -4.770 1.00 97.94 100 LEU A N 1
ATOM 807 C CA . LEU A 1 100 ? 1.591 -0.088 -5.076 1.00 97.94 100 LEU A CA 1
ATOM 808 C C . LEU A 1 100 ? 0.336 -0.744 -4.474 1.00 97.94 100 LEU A C 1
ATOM 810 O O . LEU A 1 100 ? -0.299 -1.564 -5.135 1.00 97.94 100 LEU A O 1
ATOM 814 N N . ALA A 1 101 ? -0.043 -0.377 -3.246 1.00 98.31 101 ALA A N 1
ATOM 815 C CA . ALA A 1 101 ? -1.281 -0.846 -2.636 1.00 98.31 101 ALA A CA 1
ATOM 816 C C . ALA A 1 101 ? -2.501 -0.413 -3.454 1.00 98.31 101 ALA A C 1
ATOM 818 O O . ALA A 1 101 ? -3.372 -1.242 -3.708 1.00 98.31 101 ALA A O 1
ATOM 819 N N . CYS A 1 102 ? -2.545 0.845 -3.915 1.00 98.25 102 CYS A N 1
ATOM 820 C CA . CYS A 1 102 ? -3.617 1.330 -4.787 1.00 98.25 102 CYS A CA 1
ATOM 821 C C . CYS A 1 102 ? -3.708 0.490 -6.063 1.00 98.25 102 CYS A C 1
ATOM 823 O O . CYS A 1 102 ? -4.798 0.061 -6.426 1.00 98.25 102 CYS A O 1
ATOM 825 N N . CYS A 1 103 ? -2.576 0.186 -6.709 1.00 98.12 103 CYS A N 1
ATOM 826 C CA . CYS A 1 103 ? -2.560 -0.650 -7.912 1.00 98.12 103 CYS A CA 1
ATOM 827 C C . CYS A 1 103 ? -3.157 -2.041 -7.659 1.00 98.12 103 CYS A C 1
ATOM 829 O O . CYS A 1 103 ? -4.022 -2.479 -8.415 1.00 98.12 103 CYS A O 1
ATOM 831 N N . TYR A 1 104 ? -2.727 -2.726 -6.592 1.00 98.38 104 TYR A N 1
ATOM 832 C CA . TYR A 1 104 ? -3.284 -4.033 -6.230 1.00 98.38 104 TYR A CA 1
ATOM 833 C C . TYR A 1 104 ? -4.778 -3.944 -5.931 1.00 98.38 104 TYR A C 1
ATOM 835 O O . TYR A 1 104 ? -5.566 -4.748 -6.426 1.00 98.38 104 TYR A O 1
ATOM 843 N N . SER A 1 105 ? -5.183 -2.924 -5.182 1.00 98.00 105 SER A N 1
ATOM 844 C CA . SER A 1 105 ? -6.578 -2.713 -4.825 1.00 98.00 105 SER A CA 1
ATOM 845 C C . SER A 1 105 ? -7.456 -2.487 -6.058 1.00 98.00 105 SER A C 1
ATOM 847 O O . SER A 1 105 ? -8.495 -3.131 -6.196 1.00 98.00 105 SER A O 1
ATOM 849 N N . MET A 1 106 ? -7.001 -1.680 -7.020 1.00 97.44 106 MET A N 1
ATOM 850 C CA . MET A 1 106 ? -7.697 -1.449 -8.293 1.00 97.44 106 MET A CA 1
ATOM 851 C C . MET A 1 106 ? -7.844 -2.719 -9.142 1.00 97.44 106 MET A C 1
ATOM 853 O O . MET A 1 106 ? -8.819 -2.852 -9.879 1.00 97.44 106 MET A O 1
ATOM 857 N N . LEU A 1 107 ? -6.920 -3.674 -9.009 1.00 96.12 107 LEU A N 1
ATOM 858 C CA . LEU A 1 107 ? -6.993 -4.993 -9.647 1.00 96.12 107 LEU A CA 1
ATOM 859 C C . LEU A 1 107 ? -7.741 -6.042 -8.806 1.00 96.12 107 LEU A C 1
ATOM 861 O O . LEU A 1 107 ? -7.811 -7.200 -9.205 1.00 96.12 107 LEU A O 1
ATOM 865 N N . LYS A 1 108 ? -8.326 -5.650 -7.664 1.00 96.50 108 LYS A N 1
ATOM 866 C CA . LYS A 1 108 ? -8.990 -6.537 -6.689 1.00 96.50 108 LYS A CA 1
ATOM 867 C C . LYS A 1 108 ? -8.067 -7.605 -6.085 1.00 96.50 108 LYS A C 1
ATOM 869 O O . LYS A 1 108 ? -8.535 -8.615 -5.570 1.00 96.50 108 LYS A O 1
ATOM 874 N N . GLU A 1 109 ? -6.767 -7.344 -6.070 1.00 96.88 109 GLU A N 1
ATOM 875 C CA . GLU A 1 109 ? -5.741 -8.143 -5.395 1.00 96.88 109 GLU A CA 1
ATOM 876 C C . GLU A 1 109 ? -5.676 -7.750 -3.904 1.00 96.88 109 GLU A C 1
ATOM 878 O O . GLU A 1 109 ? -4.714 -7.134 -3.435 1.00 96.88 109 GLU A O 1
ATOM 883 N N . ILE A 1 110 ? -6.748 -8.058 -3.165 1.00 96.56 110 ILE A N 1
ATOM 884 C CA . ILE A 1 110 ? -7.015 -7.571 -1.795 1.00 96.56 110 ILE A CA 1
ATOM 885 C C . ILE A 1 110 ? -5.866 -7.892 -0.829 1.00 96.56 110 ILE A C 1
ATOM 887 O O . ILE A 1 110 ? -5.384 -7.014 -0.112 1.00 96.56 110 ILE A O 1
ATOM 891 N N . ASP A 1 111 ? -5.373 -9.132 -0.842 1.00 96.25 111 ASP A N 1
ATOM 892 C CA . ASP A 1 111 ? -4.303 -9.572 0.059 1.00 96.25 111 ASP A CA 1
ATOM 893 C C . ASP A 1 111 ? -3.002 -8.802 -0.174 1.00 96.25 111 ASP A C 1
ATOM 895 O O . ASP A 1 111 ? -2.339 -8.368 0.773 1.00 96.25 111 ASP A O 1
ATOM 899 N N . ASN A 1 112 ? -2.658 -8.575 -1.442 1.00 95.81 112 ASN A N 1
ATOM 900 C CA . ASN A 1 112 ? -1.454 -7.849 -1.821 1.00 95.81 112 ASN A CA 1
ATOM 901 C C . ASN A 1 112 ? -1.538 -6.368 -1.437 1.00 95.81 112 ASN A C 1
ATOM 903 O O . ASN A 1 112 ? -0.533 -5.798 -0.997 1.00 95.81 112 ASN A O 1
ATOM 907 N N . ALA A 1 113 ? -2.721 -5.756 -1.540 1.00 98.12 113 ALA A N 1
ATOM 908 C CA . ALA A 1 113 ? -2.950 -4.394 -1.069 1.00 98.12 113 ALA A CA 1
ATOM 909 C C . ALA A 1 113 ? -2.717 -4.285 0.448 1.00 98.12 113 ALA A C 1
ATOM 911 O O . ALA A 1 113 ? -1.923 -3.446 0.887 1.00 98.12 113 ALA A O 1
ATOM 912 N N . PHE A 1 114 ? -3.307 -5.187 1.244 1.00 98.12 114 PHE A N 1
ATOM 913 C CA . PHE A 1 114 ? -3.107 -5.206 2.697 1.00 98.12 114 PHE A CA 1
ATOM 914 C C . PHE A 1 114 ? -1.647 -5.426 3.091 1.00 98.12 114 PHE A C 1
ATOM 916 O O . PHE A 1 114 ? -1.153 -4.727 3.972 1.00 98.12 114 PHE A O 1
ATOM 923 N N . ILE A 1 115 ? -0.913 -6.309 2.406 1.00 96.62 115 ILE A N 1
ATOM 924 C CA . ILE A 1 115 ? 0.521 -6.510 2.673 1.00 96.62 115 ILE A CA 1
ATOM 925 C C . ILE A 1 115 ? 1.298 -5.189 2.565 1.00 96.62 115 ILE A C 1
ATOM 927 O O . ILE A 1 115 ? 2.170 -4.912 3.393 1.00 96.62 115 ILE A O 1
ATOM 931 N N . GLN A 1 116 ? 1.019 -4.363 1.554 1.00 97.88 116 GLN A N 1
ATOM 932 C CA . GLN A 1 116 ? 1.728 -3.091 1.398 1.00 97.88 116 GLN A CA 1
ATOM 933 C C . GLN A 1 116 ? 1.278 -2.043 2.420 1.00 97.88 116 GLN A C 1
ATOM 935 O O . GLN A 1 116 ? 2.134 -1.367 2.999 1.00 97.88 116 GLN A O 1
ATOM 940 N N . LEU A 1 117 ? -0.031 -1.930 2.666 1.00 97.94 117 LEU A N 1
ATOM 941 C CA . LEU A 1 117 ? -0.591 -0.982 3.634 1.00 97.94 117 LEU A CA 1
ATOM 942 C C . LEU A 1 117 ? -0.103 -1.267 5.052 1.00 97.94 117 LEU A C 1
ATOM 944 O O . LEU A 1 117 ? 0.295 -0.358 5.783 1.00 97.94 117 LEU A O 1
ATOM 948 N N . SER A 1 118 ? -0.033 -2.533 5.431 1.00 96.75 118 SER A N 1
ATOM 949 C CA . SER A 1 118 ? 0.470 -2.879 6.745 1.00 96.75 118 SER A CA 1
ATOM 950 C C . SER A 1 118 ? 1.972 -2.656 6.886 1.00 96.75 118 SER A C 1
ATOM 952 O O . SER A 1 118 ? 2.411 -2.156 7.918 1.00 96.75 118 SER A O 1
ATOM 954 N N . LYS A 1 119 ? 2.779 -2.902 5.841 1.00 95.75 119 LYS A N 1
ATOM 955 C CA . LYS A 1 119 ? 4.215 -2.551 5.860 1.00 95.75 119 LYS A CA 1
ATOM 956 C C . LYS A 1 119 ? 4.433 -1.063 6.141 1.00 95.75 119 LYS A C 1
ATOM 958 O O . LYS A 1 119 ? 5.326 -0.705 6.915 1.00 95.75 119 LYS A O 1
ATOM 963 N N . ILE A 1 120 ? 3.631 -0.184 5.533 1.00 96.94 120 ILE A N 1
ATOM 964 C CA . ILE A 1 120 ? 3.749 1.257 5.799 1.00 96.94 120 ILE A CA 1
ATOM 965 C C . ILE A 1 120 ? 3.207 1.640 7.177 1.00 96.94 120 ILE A C 1
ATOM 967 O O . ILE A 1 120 ? 3.796 2.510 7.813 1.00 96.94 120 ILE A O 1
ATOM 971 N N . ALA A 1 121 ? 2.163 0.980 7.681 1.00 96.75 121 ALA A N 1
ATOM 972 C CA . ALA A 1 121 ? 1.635 1.238 9.019 1.00 96.75 121 ALA A CA 1
ATOM 973 C C . ALA A 1 121 ? 2.591 0.750 10.126 1.00 96.75 121 ALA A C 1
ATOM 975 O O . ALA A 1 121 ? 2.858 1.459 11.094 1.00 96.75 121 ALA A O 1
ATOM 976 N N . GLU A 1 122 ? 3.160 -0.444 9.998 1.00 93.75 122 GLU A N 1
ATOM 977 C CA . GLU A 1 122 ? 3.958 -1.072 11.055 1.00 93.75 122 GLU A CA 1
ATOM 978 C C . GLU A 1 122 ? 5.405 -0.599 11.067 1.00 93.75 122 GLU A C 1
ATOM 980 O O . GLU A 1 122 ? 5.923 -0.210 12.120 1.00 93.75 122 GLU A O 1
ATOM 985 N N . THR A 1 123 ? 6.059 -0.629 9.905 1.00 92.19 123 THR A N 1
ATOM 986 C CA . THR A 1 123 ? 7.477 -0.281 9.766 1.00 92.19 123 THR A CA 1
ATOM 987 C C . THR A 1 123 ? 7.642 1.184 9.397 1.00 92.19 123 THR A C 1
ATOM 989 O O . THR A 1 123 ? 8.446 1.882 10.004 1.00 92.19 123 THR A O 1
ATOM 992 N N . GLY A 1 124 ? 6.854 1.662 8.430 1.00 92.31 124 GLY A N 1
ATOM 993 C CA . GLY A 1 124 ? 6.913 3.048 7.960 1.00 92.31 124 GLY A CA 1
ATOM 994 C C . GLY A 1 124 ? 6.300 4.070 8.919 1.00 92.31 124 GLY A C 1
ATOM 995 O O . GLY A 1 124 ? 6.438 5.265 8.676 1.00 92.31 124 GLY A O 1
ATOM 996 N N . LYS A 1 125 ? 5.617 3.610 9.980 1.00 94.94 125 LYS A N 1
ATOM 997 C CA . LYS A 1 125 ? 4.882 4.442 10.950 1.00 94.94 125 LYS A CA 1
ATOM 998 C C . LYS A 1 125 ? 3.933 5.437 10.281 1.00 94.94 125 LYS A C 1
ATOM 1000 O O . LYS A 1 125 ? 3.725 6.545 10.770 1.00 94.94 125 LYS A O 1
ATOM 1005 N N . PHE A 1 126 ? 3.358 5.041 9.147 1.00 95.62 126 PHE A N 1
ATOM 1006 C CA . PHE A 1 126 ? 2.387 5.851 8.434 1.00 95.62 126 PHE A CA 1
ATOM 1007 C C . PHE A 1 126 ? 1.184 6.133 9.341 1.00 95.62 126 PHE A C 1
ATOM 1009 O O . PHE A 1 126 ? 0.636 5.216 9.955 1.00 95.62 126 PHE A O 1
ATOM 1016 N N . TYR A 1 127 ? 0.813 7.408 9.442 1.00 93.50 127 TYR A N 1
ATOM 1017 C CA . TYR A 1 127 ? -0.138 7.904 10.439 1.00 93.50 127 TYR A CA 1
ATOM 1018 C C . TYR A 1 127 ? -1.336 8.647 9.833 1.00 93.50 127 TYR A C 1
ATOM 1020 O O . TYR A 1 127 ? -2.280 8.974 10.548 1.00 93.50 127 TYR A O 1
ATOM 1028 N N . ASN A 1 128 ? -1.324 8.929 8.524 1.00 92.50 128 ASN A N 1
ATOM 1029 C CA . ASN A 1 128 ? -2.381 9.712 7.889 1.00 92.50 128 ASN A CA 1
ATOM 1030 C C . ASN A 1 128 ? -3.592 8.829 7.556 1.00 92.50 128 ASN A C 1
ATOM 1032 O O . ASN A 1 128 ? -3.772 8.372 6.429 1.00 92.50 128 ASN A O 1
ATOM 1036 N N . TYR A 1 129 ? -4.414 8.592 8.574 1.00 92.69 129 TYR A N 1
ATOM 1037 C CA . TYR A 1 129 ? -5.659 7.839 8.470 1.00 92.69 129 TYR A CA 1
ATOM 1038 C C . TYR A 1 129 ? -6.600 8.389 7.392 1.00 92.69 129 TYR A C 1
ATOM 1040 O O . TYR A 1 129 ? -7.086 7.617 6.570 1.00 92.69 129 TYR A O 1
ATOM 1048 N N . TYR A 1 130 ? -6.809 9.709 7.361 1.00 91.94 130 TYR A N 1
ATOM 1049 C CA . TYR A 1 130 ? -7.741 10.342 6.427 1.00 91.94 130 TYR A CA 1
ATOM 1050 C C . TYR A 1 130 ? -7.353 10.107 4.965 1.00 91.94 130 TYR A C 1
ATOM 1052 O O . TYR A 1 130 ? -8.229 9.932 4.120 1.00 91.94 130 TYR A O 1
ATOM 1060 N N . LEU A 1 131 ? -6.049 10.048 4.666 1.00 93.31 131 LEU A N 1
ATOM 1061 C CA . LEU A 1 131 ? -5.570 9.723 3.322 1.00 93.31 131 LEU A CA 1
ATOM 1062 C C . LEU A 1 131 ? -5.982 8.305 2.901 1.00 93.31 131 LEU A C 1
ATOM 1064 O O . LEU A 1 131 ? -6.443 8.125 1.784 1.00 93.31 131 LEU A O 1
ATOM 1068 N N . VAL A 1 132 ? -5.871 7.317 3.794 1.00 94.75 132 VAL A N 1
ATOM 1069 C CA . VAL A 1 132 ? -6.266 5.927 3.495 1.00 94.75 132 VAL A CA 1
ATOM 1070 C C . VAL A 1 132 ? -7.784 5.775 3.428 1.00 94.75 132 VAL A C 1
ATOM 1072 O O . VAL A 1 132 ? -8.281 5.105 2.533 1.00 94.75 132 VAL A O 1
ATOM 1075 N N . GLU A 1 133 ? -8.529 6.398 4.340 1.00 93.75 133 GLU A N 1
ATOM 1076 C CA . GLU A 1 133 ? -9.992 6.277 4.385 1.00 93.75 133 GLU A CA 1
ATOM 1077 C C . GLU A 1 133 ? -10.692 6.917 3.177 1.00 93.75 133 GLU A C 1
ATOM 1079 O O . GLU A 1 133 ? -11.712 6.412 2.714 1.00 93.75 133 GLU A O 1
ATOM 1084 N N . SER A 1 134 ? -10.152 8.024 2.662 1.00 94.44 134 SER A N 1
ATOM 1085 C CA . SER A 1 134 ? -10.735 8.744 1.522 1.00 94.44 134 SER A CA 1
ATOM 1086 C C . SER A 1 134 ? -10.251 8.249 0.153 1.00 94.44 134 SER A C 1
ATOM 1088 O O . SER A 1 134 ? -10.756 8.696 -0.883 1.00 94.44 134 SER A O 1
ATOM 1090 N N . GLU A 1 135 ? -9.288 7.324 0.118 1.00 96.38 135 GLU A N 1
ATOM 1091 C CA . GLU A 1 135 ? -8.726 6.794 -1.119 1.00 96.38 135 GLU A CA 1
ATOM 1092 C C . GLU A 1 135 ? -9.699 5.836 -1.805 1.00 96.38 135 GLU A C 1
ATOM 1094 O O . GLU A 1 135 ? -9.919 4.701 -1.384 1.00 96.38 135 GLU A O 1
ATOM 1099 N N . LYS A 1 136 ? -10.236 6.282 -2.942 1.00 96.94 136 LYS A N 1
ATOM 1100 C CA . LYS A 1 136 ? -11.228 5.534 -3.723 1.00 96.94 136 LYS A CA 1
ATOM 1101 C C . LYS A 1 136 ? -10.725 4.162 -4.161 1.00 96.94 136 LYS A C 1
ATOM 1103 O O . LYS A 1 136 ? -11.527 3.236 -4.278 1.00 96.94 136 LYS A O 1
ATOM 1108 N N . SER A 1 137 ? -9.418 4.026 -4.394 1.00 96.44 137 SER A N 1
ATOM 1109 C CA . SER A 1 137 ? -8.805 2.750 -4.768 1.00 96.44 137 SER A CA 1
ATOM 1110 C C . SER A 1 137 ? -9.008 1.673 -3.700 1.00 96.44 137 SER A C 1
ATOM 1112 O O . SER A 1 137 ? -8.997 0.494 -4.037 1.00 96.44 137 SER A O 1
ATOM 1114 N N . PHE A 1 138 ? -9.230 2.056 -2.438 1.00 97.75 138 PHE A N 1
ATOM 1115 C CA . PHE A 1 138 ? -9.388 1.150 -1.299 1.00 97.75 138 PHE A CA 1
ATOM 1116 C C . PHE A 1 138 ? -10.838 0.835 -0.928 1.00 97.75 138 PHE A C 1
ATOM 1118 O O . PHE A 1 138 ? -11.061 0.075 0.010 1.00 97.75 138 PHE A O 1
ATOM 1125 N N . ASN A 1 139 ? -11.831 1.313 -1.684 1.00 97.50 139 ASN A N 1
ATOM 1126 C CA . ASN A 1 139 ? -13.245 1.051 -1.386 1.00 97.50 139 ASN A CA 1
ATOM 1127 C C . ASN A 1 139 ? -13.570 -0.449 -1.249 1.00 97.50 139 ASN A C 1
ATOM 1129 O O . ASN A 1 139 ? -14.386 -0.845 -0.420 1.00 97.50 139 ASN A O 1
ATOM 1133 N N . ASN A 1 140 ? -12.924 -1.299 -2.050 1.00 96.62 140 ASN A N 1
ATOM 1134 C CA . ASN A 1 140 ? -13.068 -2.757 -1.991 1.00 96.62 140 ASN A CA 1
ATOM 1135 C C . ASN A 1 140 ? -12.382 -3.405 -0.777 1.00 96.62 140 ASN A C 1
ATOM 1137 O O . ASN A 1 140 ? -12.643 -4.573 -0.504 1.00 96.62 140 ASN A O 1
ATOM 1141 N N . LEU A 1 141 ? -11.533 -2.677 -0.052 1.00 97.88 141 LEU A N 1
ATOM 1142 C CA . LEU A 1 141 ? -10.882 -3.148 1.169 1.00 97.88 141 LEU A CA 1
ATOM 1143 C C . LEU A 1 141 ? -11.752 -2.921 2.411 1.00 97.88 141 LEU A C 1
ATOM 1145 O O . LEU A 1 141 ? -11.585 -3.635 3.391 1.00 97.88 141 LEU A O 1
ATOM 1149 N N . HIS A 1 142 ? -12.689 -1.966 2.389 1.00 96.94 142 HIS A N 1
ATOM 1150 C CA . HIS A 1 142 ? -13.426 -1.534 3.589 1.00 96.94 142 HIS A CA 1
ATOM 1151 C C . HIS A 1 142 ? -14.288 -2.638 4.219 1.00 96.94 142 HIS A C 1
ATOM 1153 O O . HIS A 1 142 ? -14.521 -2.628 5.426 1.00 96.94 142 HIS A O 1
ATOM 1159 N N . ALA A 1 143 ? -14.770 -3.582 3.407 1.00 95.50 143 ALA A N 1
ATOM 1160 C CA . ALA A 1 143 ? -15.573 -4.709 3.878 1.00 95.50 143 ALA A CA 1
ATOM 1161 C C . ALA A 1 143 ? -14.727 -5.842 4.489 1.00 95.50 143 ALA A C 1
ATOM 1163 O O . ALA A 1 143 ? -15.270 -6.732 5.142 1.00 95.50 143 ALA A O 1
ATOM 1164 N N . ASP A 1 144 ? -13.410 -5.834 4.274 1.00 97.69 144 ASP A N 1
ATOM 1165 C CA . ASP A 1 144 ? -12.499 -6.846 4.798 1.00 97.69 144 ASP A CA 1
ATOM 1166 C C . ASP A 1 144 ? -12.231 -6.603 6.290 1.00 97.69 144 ASP A C 1
ATOM 1168 O O . ASP A 1 144 ? -11.996 -5.476 6.732 1.00 97.69 144 ASP A O 1
ATOM 1172 N N . ASN A 1 145 ? -12.229 -7.666 7.096 1.00 95.38 145 ASN A N 1
ATOM 1173 C CA . ASN A 1 145 ? -12.036 -7.551 8.544 1.00 95.38 145 ASN A CA 1
ATOM 1174 C C . ASN A 1 145 ? -10.665 -6.952 8.929 1.00 95.38 145 ASN A C 1
ATOM 1176 O O . ASN A 1 145 ? -10.547 -6.318 9.983 1.00 95.38 145 ASN A O 1
ATOM 1180 N N . ARG A 1 146 ? -9.649 -7.0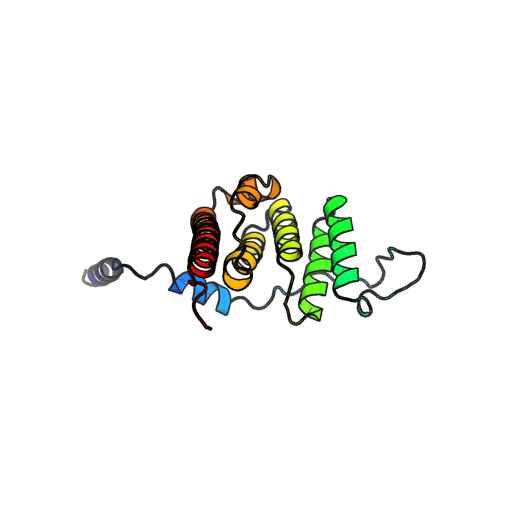82 8.065 1.00 97.50 146 ARG A N 1
ATOM 1181 C CA . ARG A 1 146 ? -8.311 -6.501 8.246 1.00 97.50 146 ARG A CA 1
ATOM 1182 C C . ARG A 1 146 ? -8.318 -4.983 8.138 1.00 97.50 146 ARG A C 1
ATOM 1184 O O . ARG A 1 146 ? -7.417 -4.350 8.688 1.00 97.50 146 ARG A O 1
ATOM 1191 N N . TRP A 1 147 ? -9.327 -4.386 7.500 1.00 97.69 147 TRP A N 1
ATOM 1192 C CA . TRP A 1 147 ? -9.461 -2.934 7.386 1.00 97.69 147 TRP A CA 1
ATOM 1193 C C . TRP A 1 147 ? -9.460 -2.261 8.756 1.00 97.69 147 TRP A C 1
ATOM 1195 O O . TRP A 1 147 ? -8.638 -1.388 9.026 1.00 97.69 147 TRP A O 1
ATOM 1205 N N . ASN A 1 148 ? -10.307 -2.734 9.670 1.00 95.81 148 ASN A N 1
ATOM 1206 C CA . ASN A 1 148 ? -10.411 -2.165 11.014 1.00 95.81 148 ASN A CA 1
ATOM 1207 C C . ASN A 1 148 ? -9.093 -2.280 11.796 1.00 95.81 148 ASN A C 1
ATOM 1209 O O . ASN A 1 148 ? -8.728 -1.364 12.535 1.00 95.81 148 ASN A O 1
ATOM 1213 N N . ILE A 1 149 ? -8.353 -3.376 11.600 1.00 96.31 149 ILE A N 1
ATOM 1214 C CA . ILE A 1 149 ? -7.039 -3.597 12.218 1.00 96.31 149 ILE A CA 1
ATOM 1215 C C . ILE A 1 149 ? -6.018 -2.591 11.668 1.00 96.31 149 ILE A C 1
ATOM 1217 O O . ILE A 1 149 ? -5.330 -1.923 12.443 1.00 96.31 149 ILE A O 1
ATOM 1221 N N . LEU A 1 150 ? -5.955 -2.437 10.343 1.00 97.44 150 LEU A N 1
ATOM 1222 C CA . LEU A 1 150 ? -5.072 -1.486 9.668 1.00 97.44 150 LEU A CA 1
ATOM 1223 C C . LEU A 1 150 ? -5.359 -0.044 10.108 1.00 97.44 150 LEU A C 1
ATOM 1225 O O . LEU A 1 150 ? -4.445 0.681 10.503 1.00 97.44 150 LEU A O 1
ATOM 1229 N N . ILE A 1 151 ? -6.627 0.367 10.075 1.00 96.88 151 ILE A N 1
ATOM 1230 C CA . ILE A 1 151 ? -7.052 1.715 10.459 1.00 96.88 151 ILE A CA 1
ATOM 1231 C C . ILE A 1 151 ? -6.700 2.010 11.914 1.00 96.88 151 ILE A C 1
ATOM 1233 O O . ILE A 1 151 ? -6.152 3.076 12.208 1.00 96.88 151 ILE A O 1
ATOM 1237 N N . LYS A 1 152 ? -6.963 1.063 12.822 1.00 96.19 152 LYS A N 1
ATOM 1238 C CA . LYS A 1 152 ? -6.561 1.191 14.223 1.00 96.19 152 LYS A CA 1
ATOM 1239 C C . LYS A 1 152 ? -5.055 1.431 14.327 1.00 96.19 152 LYS A C 1
ATOM 1241 O O . LYS A 1 152 ? -4.641 2.369 15.005 1.00 96.19 152 LYS A O 1
ATOM 1246 N N . LYS A 1 153 ? -4.245 0.657 13.597 1.00 97.12 153 LYS A N 1
ATOM 1247 C CA . LYS A 1 153 ? -2.787 0.794 13.633 1.00 97.12 153 LYS A CA 1
ATOM 1248 C C . LYS A 1 153 ? -2.297 2.161 13.149 1.00 97.12 153 LYS A C 1
ATOM 1250 O O . LYS A 1 153 ? -1.400 2.746 13.753 1.00 97.12 153 LYS A O 1
ATOM 1255 N N . ILE A 1 154 ? -2.879 2.678 12.070 1.00 95.88 154 ILE A N 1
ATOM 1256 C CA . ILE A 1 154 ? -2.526 3.995 11.521 1.00 95.88 154 ILE A CA 1
ATOM 1257 C C . ILE A 1 154 ? -2.899 5.110 12.509 1.00 95.88 154 ILE A C 1
ATOM 1259 O O . ILE A 1 154 ? -2.101 6.019 12.734 1.00 95.88 154 ILE A O 1
ATOM 1263 N N . LYS A 1 155 ? -4.071 5.020 13.153 1.00 94.38 155 LYS A N 1
ATOM 1264 C CA . LYS A 1 155 ? -4.498 5.983 14.183 1.00 94.38 155 LYS A CA 1
ATOM 1265 C C . LYS A 1 155 ? -3.562 5.981 15.394 1.00 94.38 155 LYS A C 1
ATOM 1267 O O . LYS A 1 155 ? -3.149 7.051 15.831 1.00 94.38 155 LYS A O 1
ATOM 1272 N N . GLU A 1 156 ? -3.146 4.806 15.871 1.00 94.81 156 GLU A N 1
ATOM 1273 C CA . GLU A 1 156 ? -2.151 4.682 16.950 1.00 94.81 156 GLU A CA 1
ATOM 1274 C C . GLU A 1 156 ? -0.832 5.394 16.606 1.00 94.81 156 GLU A C 1
ATOM 1276 O O . GLU A 1 156 ? -0.246 6.066 17.455 1.00 94.81 156 GLU A O 1
ATOM 1281 N N . ASN A 1 157 ? -0.363 5.294 15.357 1.00 93.38 157 ASN A N 1
ATOM 1282 C CA . ASN A 1 157 ? 0.845 6.002 14.928 1.00 93.38 157 ASN A CA 1
ATOM 1283 C C . ASN A 1 157 ? 0.687 7.530 15.007 1.00 93.38 157 ASN A C 1
ATOM 1285 O O . ASN A 1 157 ? 1.654 8.216 15.332 1.00 93.38 157 ASN A O 1
ATOM 1289 N N . SER A 1 158 ? -0.513 8.062 14.744 1.00 86.44 158 SER A N 1
ATOM 1290 C CA . SER A 1 158 ? -0.795 9.499 14.856 1.00 86.44 158 SER A CA 1
ATOM 1291 C C . SER A 1 158 ? -0.750 9.984 16.305 1.00 86.44 158 SER A C 1
ATOM 1293 O O . SER A 1 158 ? -0.156 11.027 16.570 1.00 86.44 158 SER A O 1
ATOM 1295 N N . SER A 1 159 ? -1.335 9.231 17.241 1.00 83.25 159 SER A N 1
ATOM 1296 C CA . SER A 1 159 ? -1.306 9.565 18.674 1.00 83.25 159 SER A CA 1
ATOM 1297 C C . SER A 1 159 ? 0.117 9.536 19.237 1.00 83.25 159 SER A C 1
ATOM 1299 O O . SER A 1 159 ? 0.558 10.479 19.889 1.00 83.25 159 SER A O 1
ATOM 1301 N N . ASN A 1 160 ? 0.894 8.509 18.888 1.00 80.50 160 ASN A N 1
ATOM 1302 C CA . ASN A 1 160 ? 2.296 8.421 19.304 1.00 80.50 160 ASN A CA 1
ATOM 1303 C C . ASN A 1 160 ? 3.131 9.597 18.768 1.00 80.50 160 ASN A C 1
ATOM 1305 O O . ASN A 1 160 ? 4.044 10.078 19.442 1.00 80.50 160 ASN A O 1
ATOM 1309 N N . LEU A 1 161 ? 2.821 10.077 17.558 1.00 79.88 161 LEU A N 1
ATOM 1310 C CA . LEU A 1 161 ? 3.474 11.251 16.992 1.00 79.88 161 LEU A CA 1
ATOM 1311 C C . LEU A 1 161 ? 3.137 12.511 17.801 1.00 79.88 161 LEU A C 1
ATOM 1313 O O . LEU A 1 161 ? 4.061 13.238 18.168 1.00 79.88 161 LEU A O 1
ATOM 1317 N N . SER A 1 162 ? 1.863 12.752 18.133 1.00 74.44 162 SER A N 1
ATOM 1318 C CA . SER A 1 162 ? 1.476 13.904 18.961 1.00 74.44 162 SER A CA 1
ATOM 1319 C C . SER A 1 162 ? 2.122 13.877 20.347 1.00 74.44 162 SER A C 1
ATOM 1321 O O . SER A 1 162 ? 2.646 14.899 20.792 1.00 74.44 162 SER A O 1
ATOM 1323 N N . ASP A 1 163 ? 2.192 12.713 20.992 1.00 77.56 163 ASP A N 1
ATOM 1324 C CA . ASP A 1 163 ? 2.820 12.567 22.311 1.00 77.56 163 ASP A CA 1
ATOM 1325 C C . ASP A 1 163 ? 4.332 12.838 22.248 1.00 77.56 163 ASP A C 1
ATOM 1327 O O . ASP A 1 163 ? 4.898 13.527 23.103 1.00 77.56 163 ASP A O 1
ATOM 1331 N N . SER A 1 164 ? 4.996 12.381 21.181 1.00 72.44 164 SER A N 1
ATOM 1332 C CA . SER A 1 164 ? 6.423 12.644 20.955 1.00 72.44 164 SER A CA 1
ATOM 1333 C C . SER A 1 164 ? 6.736 14.131 20.732 1.00 72.44 164 SER A C 1
ATOM 1335 O O . SER A 1 164 ? 7.803 14.612 21.113 1.00 72.44 164 SER A O 1
ATOM 1337 N N . LEU A 1 165 ? 5.809 14.882 20.129 1.00 76.62 165 LEU A N 1
ATOM 1338 C CA . LEU A 1 165 ? 5.955 16.322 19.913 1.00 76.62 165 LEU A CA 1
ATOM 1339 C C . LEU A 1 165 ? 5.699 17.102 21.206 1.00 76.62 165 LEU A C 1
ATOM 1341 O O . LEU A 1 165 ? 6.443 18.033 21.517 1.00 76.62 165 LEU A O 1
ATOM 1345 N N . ASN A 1 166 ? 4.698 16.691 21.988 1.00 69.50 166 ASN A N 1
ATOM 1346 C CA . ASN A 1 166 ? 4.380 17.311 23.273 1.00 69.50 166 ASN A CA 1
ATOM 1347 C C . ASN A 1 166 ? 5.515 17.133 24.291 1.00 69.50 166 ASN A C 1
ATOM 1349 O O . ASN A 1 166 ? 5.897 18.093 24.955 1.00 69.50 166 ASN A O 1
ATOM 1353 N N . THR A 1 167 ? 6.112 15.941 24.365 1.00 68.31 167 THR A N 1
ATOM 1354 C CA . THR A 1 167 ? 7.250 15.665 25.261 1.00 68.31 167 THR A CA 1
ATOM 1355 C C . THR A 1 167 ? 8.509 16.447 24.880 1.00 68.31 167 THR A C 1
ATOM 1357 O O . THR A 1 167 ? 9.170 16.989 25.761 1.00 68.31 167 THR A O 1
ATOM 1360 N N . LYS A 1 168 ? 8.815 16.606 23.583 1.00 68.75 168 LYS A N 1
ATOM 1361 C CA . LYS A 1 168 ? 9.929 17.462 23.121 1.00 68.75 168 LYS A CA 1
ATOM 1362 C C . LYS A 1 168 ? 9.716 18.945 23.420 1.00 68.75 168 LYS A C 1
ATOM 1364 O O . LYS A 1 168 ? 10.683 19.652 23.680 1.00 68.75 168 LYS A O 1
ATOM 1369 N N . LYS A 1 169 ? 8.468 19.422 23.391 1.00 61.62 169 LYS A N 1
ATOM 1370 C CA . LYS A 1 169 ? 8.128 20.809 23.742 1.00 61.62 169 LYS A CA 1
ATOM 1371 C C . LYS A 1 169 ? 8.284 21.087 25.244 1.00 61.62 169 LYS A C 1
ATOM 1373 O O . LYS A 1 169 ? 8.476 22.236 25.622 1.00 61.62 169 LYS A O 1
ATOM 1378 N N . TYR A 1 170 ? 8.213 20.050 26.081 1.00 51.69 170 TYR A N 1
ATOM 1379 C CA . TYR A 1 170 ? 8.288 20.143 27.542 1.00 51.69 170 TYR A CA 1
ATOM 1380 C C . TYR A 1 170 ? 9.671 19.795 28.116 1.00 51.69 170 TYR A C 1
ATOM 1382 O O . TYR A 1 170 ? 9.772 19.419 29.280 1.00 51.69 170 TYR A O 1
ATOM 1390 N N . ILE A 1 171 ? 10.747 19.917 27.332 1.00 56.19 171 ILE A N 1
ATOM 1391 C CA . ILE A 1 171 ? 12.105 19.925 27.889 1.00 56.19 171 ILE A CA 1
ATOM 1392 C C . ILE A 1 171 ? 12.353 21.358 28.392 1.00 56.19 171 ILE A C 1
ATOM 1394 O O . ILE A 1 171 ? 12.518 22.249 27.558 1.00 56.19 171 ILE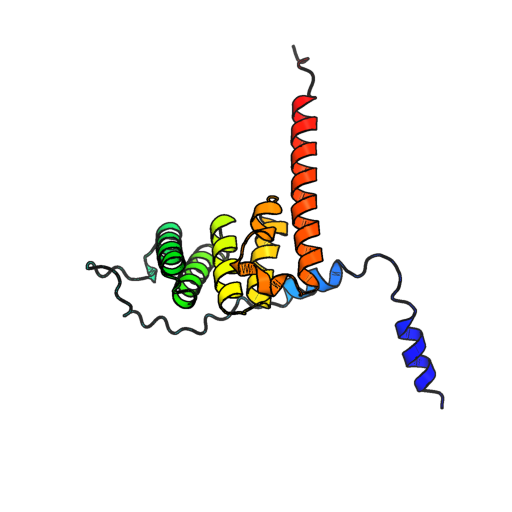 A O 1
ATOM 1398 N N . PRO A 1 172 ? 12.305 21.638 29.713 1.00 53.06 172 PRO A N 1
ATOM 1399 C CA . PRO A 1 172 ? 12.561 22.981 30.216 1.00 53.06 172 PRO A CA 1
ATOM 1400 C C . PRO A 1 172 ? 13.969 23.422 29.803 1.00 53.06 172 PRO A C 1
ATOM 1402 O O . PRO A 1 172 ? 14.936 22.689 30.007 1.00 53.06 172 PRO A O 1
ATOM 1405 N N . ASN A 1 173 ? 14.070 24.626 29.231 1.00 49.78 173 ASN A N 1
ATOM 1406 C CA . ASN A 1 173 ? 15.324 25.313 28.909 1.00 49.78 173 ASN A CA 1
ATOM 1407 C C . ASN A 1 173 ? 16.082 25.681 30.195 1.00 49.78 173 ASN A C 1
ATOM 1409 O O . ASN A 1 173 ? 16.176 26.853 30.543 1.00 49.78 173 ASN A O 1
ATOM 1413 N N . ASN A 1 174 ? 16.587 24.694 30.927 1.00 51.66 174 ASN A N 1
ATOM 1414 C CA . ASN A 1 174 ? 17.441 24.926 32.082 1.00 51.66 174 ASN A CA 1
ATOM 1415 C C . ASN A 1 174 ? 18.599 23.933 32.082 1.00 51.66 174 ASN A C 1
ATOM 1417 O O . ASN A 1 174 ? 18.621 22.977 32.852 1.00 51.66 174 ASN A O 1
ATOM 1421 N N . ILE A 1 175 ? 19.557 24.183 31.188 1.00 50.03 175 ILE A N 1
ATOM 1422 C CA . ILE A 1 175 ? 20.954 23.798 31.393 1.00 50.03 175 ILE A CA 1
ATOM 1423 C C . ILE A 1 175 ? 21.838 24.927 30.840 1.00 50.03 175 ILE A C 1
ATOM 1425 O O . ILE A 1 175 ? 22.203 24.913 29.664 1.00 50.03 175 ILE A O 1
ATOM 1429 N N . ASN A 1 176 ? 22.068 25.926 31.699 1.00 41.81 176 ASN A N 1
ATOM 1430 C CA . ASN A 1 176 ? 23.296 26.710 31.937 1.00 41.81 176 ASN A CA 1
ATOM 1431 C C . ASN A 1 176 ? 22.960 28.123 32.410 1.00 41.81 176 ASN A C 1
ATOM 1433 O O . ASN A 1 176 ? 22.469 28.923 31.585 1.00 41.81 176 ASN A O 1
#

Sequence (176 aa):
MKTLLIIVLNLLIYTSASGQHSLYRNYIDTIKPYPYKGTINAENNVDSFKIPISSLSYSELCSRADSFYNAKKYIESINFFVYAFSKNGNKGMVKHRYNLACCYSMLKEIDNAFIQLSKIAETGKFYNYYLVESEKSFNNLHADNRWNILIKKIKENSSNLSDSLNTKKYIPNNIN

Radius of gyration: 21.58 Å; chains: 1; bounding box: 43×68×60 Å